Protein AF-A0A359MNS1-F1 (afdb_monomer)

Radius of gyration: 22.02 Å; Cα contacts (8 Å, |Δi|>4): 46; chains: 1; bounding box: 64×34×55 Å

Mean predicted aligned error: 11.25 Å

Nearest PDB structures (foldseek):
  8p1q-assembly1_B-2  TM=3.328E-01  e=8.290E+00  Homo sapiens

Foldseek 3Di:
DDDPVVVVVVCCCVPPVVVVCQLVVLVVCLVVVVVVLQDQPVCVVVPPDLVPHRLNVVLVVQVVVCPPDDDDRPDDPVVSVVSVVVSCVVNVVSVVVSCVSNVD

Sequence (104 aa):
MIVNTAFLEKIIFFKIYLPISKPGIATVFFVEYVAKWNSIMLPATLITDQNKYTLPLMLKAMIMQDDSTSGAALAPDNAVMAAIVISTIPLLLIYIFAQRFLLA

pLDDT: mean 73.05, std 11.66, range [42.16, 87.81]

Structure (mmCIF, N/CA/C/O backbone):
data_AF-A0A359MNS1-F1
#
_entry.id   AF-A0A359MNS1-F1
#
loop_
_atom_site.group_PDB
_atom_site.id
_atom_site.type_symbol
_atom_site.label_atom_id
_atom_site.label_alt_id
_atom_site.label_comp_id
_atom_site.label_asym_id
_atom_site.label_entity_id
_atom_site.label_seq_id
_atom_site.pdbx_PDB_ins_code
_atom_site.Cartn_x
_atom_site.Cartn_y
_atom_site.Cartn_z
_atom_site.occupancy
_atom_site.B_iso_or_equiv
_atom_site.auth_seq_id
_atom_site.auth_comp_id
_atom_site.auth_asym_id
_atom_site.auth_atom_id
_atom_site.pdbx_PDB_model_num
ATOM 1 N N . MET A 1 1 ? -36.948 -8.705 31.608 1.00 43.94 1 MET A N 1
ATOM 2 C CA . MET A 1 1 ? -36.570 -8.131 30.299 1.00 43.94 1 MET A CA 1
ATOM 3 C C . MET A 1 1 ? -35.057 -8.258 30.162 1.00 43.94 1 MET A C 1
ATOM 5 O O . MET A 1 1 ? -34.333 -7.372 30.588 1.00 43.94 1 MET A O 1
ATOM 9 N N . ILE A 1 2 ? -34.572 -9.416 29.706 1.00 52.59 2 ILE A N 1
ATOM 10 C CA . ILE A 1 2 ? -33.131 -9.667 29.550 1.00 52.59 2 ILE A CA 1
ATOM 11 C C . ILE A 1 2 ? -32.758 -9.122 28.176 1.00 52.59 2 ILE A C 1
ATOM 13 O O . ILE A 1 2 ? -32.985 -9.771 27.158 1.00 52.59 2 ILE A O 1
ATOM 17 N N . VAL A 1 3 ? -32.282 -7.879 28.138 1.00 62.03 3 VAL A N 1
ATOM 18 C CA . VAL A 1 3 ? -31.669 -7.339 26.925 1.00 62.03 3 VAL A CA 1
ATOM 19 C C . VAL A 1 3 ? -30.424 -8.180 26.662 1.00 62.03 3 VAL A C 1
ATOM 21 O O . VAL A 1 3 ? -29.585 -8.337 27.542 1.00 62.03 3 VAL A O 1
ATOM 24 N N . ASN A 1 4 ? -30.354 -8.778 25.475 1.00 63.53 4 ASN A N 1
ATOM 25 C CA . ASN A 1 4 ? -29.265 -9.649 25.050 1.00 63.53 4 ASN A CA 1
ATOM 26 C C . ASN A 1 4 ? -27.935 -8.872 25.086 1.00 63.53 4 ASN A C 1
ATOM 28 O O . ASN A 1 4 ? -27.643 -8.074 24.192 1.00 63.53 4 ASN A O 1
ATOM 32 N N . THR A 1 5 ? -27.154 -9.081 26.146 1.00 69.69 5 THR A N 1
ATOM 33 C CA . THR A 1 5 ? -25.893 -8.379 26.428 1.00 69.69 5 THR A CA 1
ATOM 34 C C . THR A 1 5 ? -24.879 -8.551 25.298 1.00 69.69 5 THR A C 1
ATOM 36 O O . THR A 1 5 ? -24.227 -7.584 24.914 1.00 69.69 5 THR A O 1
ATOM 39 N N . ALA A 1 6 ? -24.855 -9.720 24.652 1.00 70.56 6 ALA A N 1
ATOM 40 C CA . ALA A 1 6 ? -23.965 -10.005 23.526 1.00 70.56 6 ALA A CA 1
ATOM 41 C C . ALA A 1 6 ? -24.253 -9.140 22.280 1.00 70.56 6 ALA A C 1
ATOM 43 O O . ALA A 1 6 ? -23.360 -8.878 21.470 1.00 70.56 6 ALA A O 1
ATOM 44 N N . PHE A 1 7 ? -25.494 -8.673 22.101 1.00 72.75 7 PHE A N 1
ATOM 45 C CA . PHE A 1 7 ? -25.835 -7.766 21.001 1.00 72.75 7 PHE A CA 1
ATOM 46 C C . PHE A 1 7 ? -25.356 -6.333 21.280 1.00 72.75 7 PHE A C 1
ATOM 48 O O . PHE A 1 7 ? -24.844 -5.665 20.380 1.00 72.75 7 PHE A O 1
ATOM 55 N N . LEU A 1 8 ? -25.455 -5.883 22.536 1.00 77.12 8 LEU A N 1
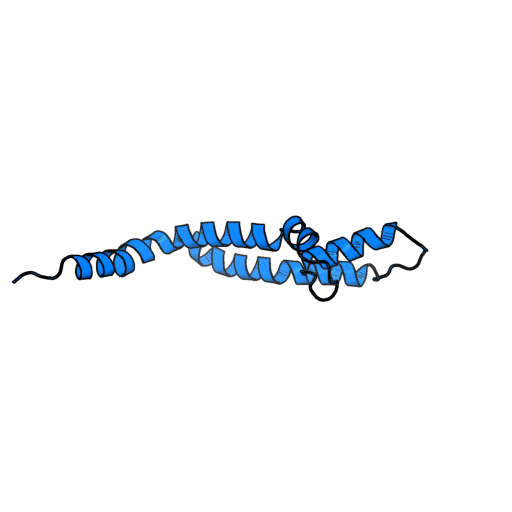ATOM 56 C CA . LEU A 1 8 ? -24.949 -4.577 22.967 1.00 77.12 8 LEU A CA 1
ATOM 57 C C . LEU A 1 8 ? -23.421 -4.504 22.868 1.00 77.12 8 LEU A C 1
ATOM 59 O O . LEU A 1 8 ? -22.899 -3.513 22.361 1.00 77.12 8 LEU A O 1
ATOM 63 N N . GLU A 1 9 ? -22.715 -5.566 23.261 1.00 81.62 9 GLU A N 1
ATOM 64 C CA . GLU A 1 9 ? -21.252 -5.661 23.158 1.00 81.62 9 GLU A CA 1
ATOM 65 C C . GLU A 1 9 ? -20.759 -5.470 21.717 1.00 81.62 9 GLU A C 1
ATOM 67 O O . GLU A 1 9 ? -19.857 -4.667 21.465 1.00 81.62 9 GLU A O 1
ATOM 72 N N . LYS A 1 10 ? -21.401 -6.132 20.743 1.00 82.62 10 LYS A N 1
ATOM 73 C CA . LYS A 1 10 ? -21.067 -5.957 19.319 1.00 82.62 10 LYS A CA 1
ATOM 74 C C . LYS A 1 10 ? -21.315 -4.528 18.839 1.00 82.62 10 LYS A C 1
ATOM 76 O O . LYS A 1 10 ? -20.482 -3.983 18.116 1.00 82.62 10 LYS A O 1
ATOM 81 N N . ILE A 1 11 ? -22.425 -3.902 19.239 1.00 85.12 11 ILE A N 1
ATOM 82 C CA . ILE A 1 11 ? -22.717 -2.511 18.855 1.00 85.12 11 ILE A CA 1
ATOM 83 C C . ILE A 1 11 ? -21.670 -1.564 19.440 1.00 85.12 11 ILE A C 1
ATOM 85 O O . ILE A 1 11 ? -21.159 -0.713 18.717 1.00 85.12 11 ILE A O 1
ATOM 89 N N . ILE A 1 12 ? -21.322 -1.717 20.718 1.00 83.75 12 ILE A N 1
ATOM 90 C CA . ILE A 1 12 ? -20.311 -0.887 21.385 1.00 83.75 12 ILE A CA 1
ATOM 91 C C . ILE A 1 12 ? -18.957 -1.040 20.682 1.00 83.75 12 ILE A C 1
ATOM 93 O O . ILE A 1 12 ? -18.315 -0.043 20.349 1.00 83.75 12 ILE A O 1
ATOM 97 N N . PHE A 1 13 ? -18.549 -2.270 20.370 1.00 84.50 13 PHE A N 1
ATOM 98 C CA . PHE A 1 13 ? -17.293 -2.527 19.670 1.00 84.50 13 PHE A CA 1
ATOM 99 C C . PHE A 1 13 ? -17.245 -1.868 18.280 1.00 84.50 13 PHE A C 1
ATOM 101 O O . PHE A 1 13 ? -16.343 -1.080 17.996 1.00 84.50 13 PHE A O 1
ATOM 108 N N . PHE A 1 14 ? -18.235 -2.124 17.420 1.00 85.69 14 PHE A N 1
ATOM 109 C CA . PHE A 1 14 ? -18.225 -1.621 16.039 1.00 85.69 14 PHE A CA 1
ATOM 110 C C . PHE A 1 14 ? -18.556 -0.127 15.917 1.00 85.69 14 PHE A C 1
ATOM 112 O O . PHE A 1 14 ? -18.139 0.514 14.952 1.00 85.69 14 PHE A O 1
ATOM 119 N N . LYS A 1 15 ? -19.310 0.439 16.866 1.00 81.56 15 LYS A N 1
ATOM 120 C CA . LYS A 1 15 ? -19.821 1.816 16.782 1.00 81.56 15 LYS A CA 1
ATOM 121 C C . LYS A 1 15 ? -19.040 2.813 17.636 1.00 81.56 15 LYS A C 1
ATOM 123 O O . LYS A 1 15 ? -19.117 4.003 17.351 1.00 81.56 15 LYS A O 1
ATOM 128 N N . ILE A 1 16 ? -18.298 2.351 18.646 1.00 81.06 16 ILE A N 1
ATOM 129 C CA . ILE A 1 16 ? -17.511 3.208 19.547 1.00 81.06 16 ILE A CA 1
ATOM 130 C C . ILE A 1 16 ? -16.019 2.890 19.412 1.00 81.06 16 ILE A C 1
ATOM 132 O O . ILE A 1 16 ? -15.262 3.751 18.977 1.00 81.06 16 ILE A O 1
ATOM 136 N N . TYR A 1 17 ? -15.589 1.655 19.690 1.00 83.19 17 TYR A N 1
ATOM 137 C CA . TYR A 1 17 ? -14.158 1.312 19.666 1.00 83.19 17 TYR A CA 1
ATOM 138 C C . TYR A 1 17 ? -13.551 1.361 18.256 1.00 83.19 17 TYR A C 1
ATOM 140 O O . TYR A 1 17 ? -12.541 2.030 18.043 1.00 83.19 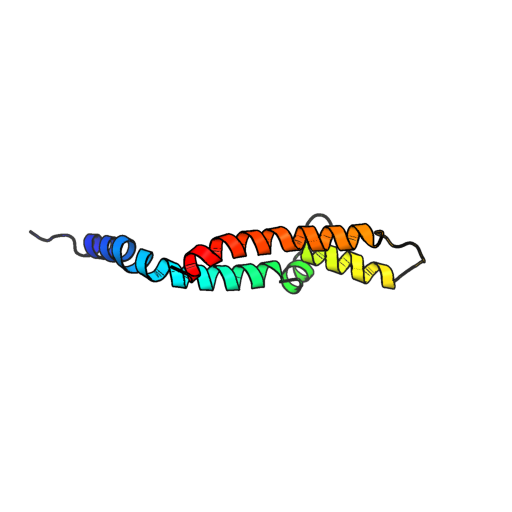17 TYR A O 1
ATOM 148 N N . LEU A 1 18 ? -14.189 0.722 17.269 1.00 83.56 18 LEU A N 1
ATOM 149 C CA . LEU A 1 18 ? -13.697 0.682 15.888 1.00 83.56 18 LEU A CA 1
ATOM 150 C C . LEU A 1 18 ? -13.461 2.082 15.273 1.00 83.56 18 LEU A C 1
ATOM 152 O O . LEU A 1 18 ? -12.391 2.289 14.700 1.00 83.56 18 LEU A O 1
ATOM 156 N N . PRO A 1 19 ? -14.388 3.064 15.356 1.00 79.81 19 PRO A N 1
ATOM 157 C CA . PRO A 1 19 ? -14.148 4.389 14.794 1.00 79.81 19 PRO A CA 1
ATOM 158 C C . PRO A 1 19 ? -13.082 5.198 15.530 1.00 79.81 19 PRO A C 1
ATOM 160 O O . PRO A 1 19 ? -12.380 5.959 14.872 1.00 79.81 19 PRO A O 1
ATOM 163 N N . ILE A 1 20 ? -12.929 5.020 16.844 1.00 81.62 20 ILE A N 1
ATOM 164 C CA . ILE A 1 20 ? -11.888 5.701 17.630 1.00 81.62 20 ILE A CA 1
ATOM 165 C C . ILE A 1 20 ? -10.500 5.145 17.285 1.00 81.62 20 ILE A C 1
ATOM 167 O O . ILE A 1 20 ? -9.522 5.886 17.256 1.00 81.62 20 ILE A O 1
ATOM 171 N N . SER A 1 21 ? -10.407 3.855 16.954 1.00 85.25 21 SER A N 1
ATOM 172 C CA . SER A 1 21 ? -9.158 3.226 16.516 1.00 85.25 21 SER A CA 1
ATOM 173 C C . SER A 1 21 ? -8.836 3.430 15.031 1.00 85.25 21 SER A C 1
ATOM 175 O O . SER A 1 21 ? -7.746 3.047 14.613 1.00 85.25 21 SER A O 1
ATOM 177 N N . LYS A 1 22 ? -9.719 4.042 14.223 1.00 80.06 22 LYS A N 1
ATOM 178 C CA . LYS A 1 22 ? -9.471 4.327 12.792 1.00 80.06 22 LYS A CA 1
ATOM 179 C C . LYS A 1 22 ? -8.109 4.976 12.502 1.00 80.06 22 LYS A C 1
ATOM 181 O O . LYS A 1 22 ? -7.432 4.453 11.619 1.00 80.06 22 LYS A O 1
ATOM 186 N N . PRO A 1 23 ? -7.673 6.047 13.199 1.00 80.19 23 PRO A N 1
ATOM 187 C CA . PRO A 1 23 ? -6.357 6.639 12.946 1.00 80.19 23 PRO A CA 1
ATOM 188 C C . PRO A 1 23 ? -5.214 5.663 13.262 1.00 80.19 23 PRO A C 1
ATOM 190 O O . PRO A 1 23 ? -4.291 5.523 12.468 1.00 80.19 23 PRO A O 1
ATOM 193 N N . GLY A 1 24 ? -5.305 4.903 14.360 1.00 83.38 24 GLY A N 1
ATOM 194 C C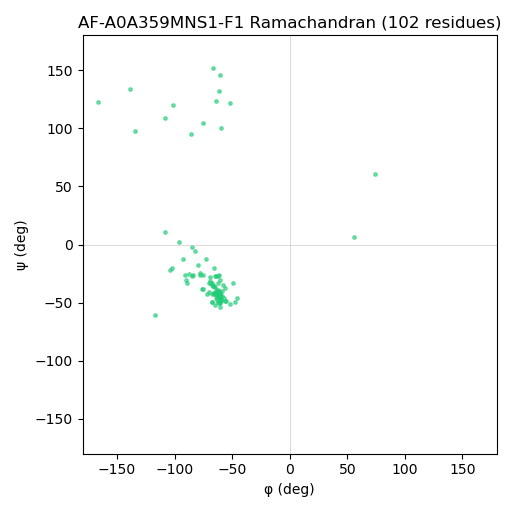A . GLY A 1 24 ? -4.294 3.898 14.713 1.00 83.38 24 GLY A CA 1
ATOM 195 C C . GLY A 1 24 ? -4.211 2.744 13.706 1.00 83.38 24 GLY A C 1
ATOM 196 O O . GLY A 1 24 ? -3.120 2.348 13.299 1.00 83.38 24 GLY A O 1
ATOM 197 N N . ILE A 1 25 ? -5.363 2.241 13.253 1.00 84.69 25 ILE A N 1
ATOM 198 C CA . ILE A 1 25 ? -5.446 1.193 12.225 1.00 84.69 25 ILE A CA 1
ATOM 199 C C . ILE A 1 25 ? -4.881 1.703 10.895 1.00 84.69 25 ILE A C 1
ATOM 201 O O . ILE A 1 25 ? -4.169 0.961 10.223 1.00 84.69 25 ILE A O 1
ATOM 205 N N . ALA A 1 26 ? -5.147 2.962 10.531 1.00 83.81 26 ALA A N 1
ATOM 206 C CA . ALA A 1 26 ? -4.610 3.570 9.316 1.00 83.81 26 ALA A CA 1
ATOM 207 C C . ALA A 1 26 ? -3.074 3.630 9.336 1.00 83.81 26 ALA A C 1
ATOM 209 O O . ALA A 1 26 ? -2.443 3.278 8.339 1.00 83.81 26 ALA A O 1
ATOM 210 N N . THR A 1 27 ? -2.467 3.993 10.471 1.00 84.62 27 THR A N 1
ATOM 211 C CA . THR A 1 27 ? -1.003 4.008 10.631 1.00 84.62 27 THR A CA 1
ATOM 212 C C . THR A 1 27 ? -0.399 2.618 10.464 1.00 84.62 27 THR A C 1
ATOM 214 O O . THR A 1 27 ? 0.540 2.443 9.689 1.00 84.62 27 THR A O 1
ATOM 217 N N . VAL A 1 28 ? -0.947 1.614 11.156 1.00 87.81 28 VAL A N 1
ATOM 218 C CA . VAL A 1 28 ? -0.449 0.231 11.066 1.00 87.81 28 VAL A CA 1
ATOM 219 C C . VAL A 1 28 ? -0.609 -0.307 9.644 1.00 87.81 28 VAL A C 1
ATOM 221 O O . VAL A 1 28 ? 0.332 -0.877 9.094 1.00 87.81 28 VAL A O 1
ATOM 224 N N . PHE A 1 29 ? -1.767 -0.072 9.023 1.00 86.50 29 PHE A N 1
ATOM 225 C C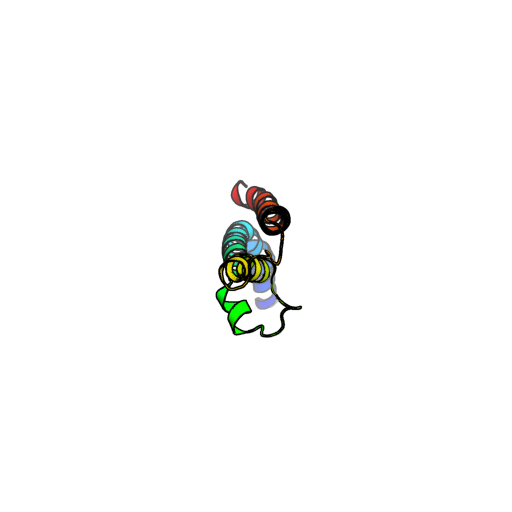A . PHE A 1 29 ? -2.026 -0.455 7.638 1.00 86.50 29 PHE A CA 1
ATOM 226 C C . PHE A 1 29 ? -1.031 0.192 6.670 1.00 86.50 29 PHE A C 1
ATOM 228 O O . PHE A 1 29 ? -0.499 -0.493 5.802 1.00 86.50 29 PHE A O 1
ATOM 235 N N . PHE A 1 30 ? -0.748 1.487 6.830 1.00 84.94 30 PHE A N 1
ATOM 236 C CA . PHE A 1 30 ? 0.208 2.206 5.991 1.00 84.94 30 PHE A CA 1
ATOM 237 C C . PHE A 1 30 ? 1.616 1.614 6.105 1.00 84.94 30 PHE A C 1
ATOM 239 O O . PHE A 1 30 ? 2.232 1.297 5.088 1.00 84.94 30 PHE A O 1
ATOM 246 N N . VAL A 1 31 ? 2.112 1.430 7.332 1.00 85.38 31 VAL A N 1
ATOM 247 C CA . VAL A 1 31 ? 3.456 0.882 7.572 1.00 85.38 31 VAL A CA 1
ATOM 248 C C . VAL A 1 31 ? 3.580 -0.522 6.980 1.00 85.38 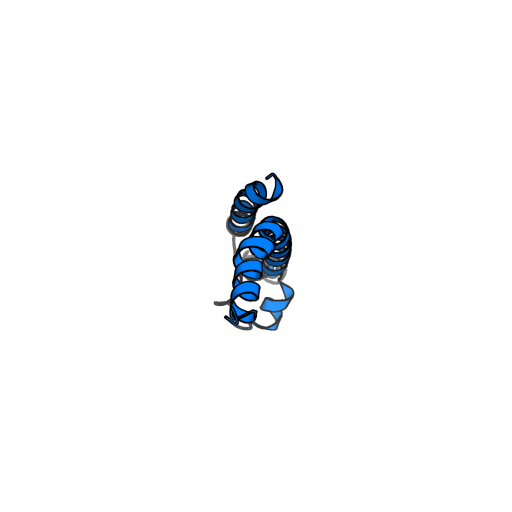31 VAL A C 1
ATOM 250 O O . VAL A 1 31 ? 4.543 -0.802 6.264 1.00 85.38 31 VAL A O 1
ATOM 253 N N . GLU A 1 32 ? 2.582 -1.379 7.203 1.00 87.81 32 GLU A N 1
ATOM 254 C CA . GLU A 1 32 ? 2.571 -2.739 6.659 1.00 87.81 32 GLU A CA 1
ATOM 255 C 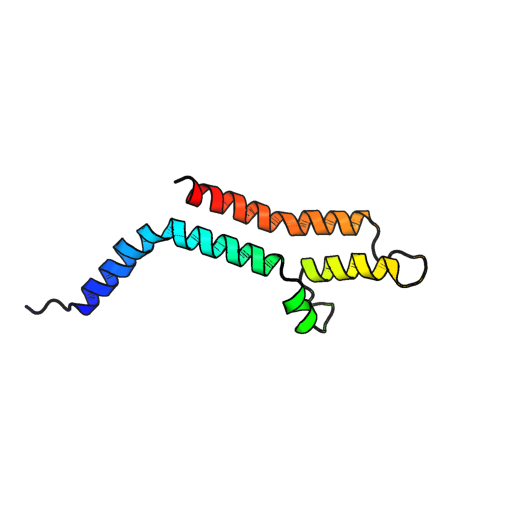C . GLU A 1 32 ? 2.478 -2.734 5.126 1.00 87.81 32 GLU A C 1
ATOM 257 O O . GLU A 1 32 ? 3.200 -3.475 4.458 1.00 87.81 32 GLU A O 1
ATOM 262 N N . TYR A 1 33 ? 1.646 -1.866 4.541 1.00 85.75 33 TYR A N 1
ATOM 263 C CA . TYR A 1 33 ? 1.522 -1.728 3.089 1.00 85.75 33 TYR A CA 1
ATOM 264 C C . TYR A 1 33 ? 2.856 -1.339 2.449 1.00 85.75 33 TYR A C 1
ATOM 266 O O . TYR A 1 33 ? 3.293 -1.984 1.496 1.00 85.75 33 TYR A O 1
ATOM 274 N N . VAL A 1 34 ? 3.536 -0.329 2.997 1.00 83.94 34 VAL A N 1
ATOM 275 C CA . VAL A 1 34 ? 4.855 0.107 2.516 1.00 83.94 34 VAL A CA 1
ATOM 276 C C . VAL A 1 34 ? 5.877 -1.022 2.661 1.00 83.94 34 VAL A C 1
ATOM 278 O O . VAL A 1 34 ? 6.646 -1.268 1.729 1.00 83.94 34 VAL A O 1
ATOM 281 N N . ALA A 1 35 ? 5.870 -1.748 3.781 1.00 83.31 35 ALA A N 1
ATOM 282 C CA . ALA A 1 35 ? 6.776 -2.873 4.005 1.00 83.31 35 ALA A CA 1
ATOM 283 C C . ALA A 1 35 ? 6.554 -4.011 2.993 1.00 83.31 35 ALA A C 1
ATOM 285 O O . ALA A 1 35 ? 7.520 -4.547 2.447 1.00 83.31 35 ALA A O 1
ATOM 286 N N . LYS A 1 36 ? 5.296 -4.362 2.696 1.00 82.69 36 LYS A N 1
ATOM 287 C CA . LYS A 1 36 ? 4.956 -5.388 1.693 1.00 82.69 36 LYS A CA 1
ATOM 288 C C . LYS A 1 36 ? 5.251 -4.921 0.273 1.00 82.69 36 LYS A C 1
ATOM 290 O O . LYS A 1 36 ? 5.794 -5.705 -0.500 1.00 82.69 36 LYS A O 1
ATOM 295 N N . TRP A 1 37 ? 4.949 -3.664 -0.054 1.00 82.94 37 TRP A N 1
ATOM 296 C CA . TRP A 1 37 ? 5.221 -3.086 -1.372 1.00 82.94 37 TRP A CA 1
ATOM 297 C C . TRP A 1 37 ? 6.718 -3.064 -1.685 1.00 82.94 37 TRP A C 1
ATOM 299 O O . TRP A 1 37 ? 7.114 -3.383 -2.798 1.00 82.94 37 TRP A O 1
ATOM 309 N N . ASN A 1 38 ? 7.564 -2.764 -0.697 1.00 79.44 38 ASN A N 1
ATOM 310 C CA . ASN A 1 38 ? 9.021 -2.788 -0.856 1.00 79.44 38 ASN A CA 1
ATOM 311 C C . ASN A 1 38 ? 9.640 -4.183 -0.660 1.00 79.44 38 ASN A C 1
ATOM 313 O O . ASN A 1 38 ? 10.854 -4.347 -0.796 1.00 79.44 38 ASN A O 1
ATOM 317 N N . SER A 1 39 ? 8.846 -5.204 -0.327 1.00 79.06 39 SER A N 1
ATOM 318 C CA . SER A 1 39 ? 9.377 -6.541 -0.073 1.00 79.06 39 SER A CA 1
ATOM 319 C C . SER A 1 39 ? 9.756 -7.231 -1.381 1.00 79.06 39 SER A C 1
ATOM 321 O O . SER A 1 39 ? 8.907 -7.719 -2.123 1.00 79.06 39 SER A O 1
ATOM 323 N N . ILE A 1 40 ? 11.059 -7.306 -1.646 1.00 74.81 40 ILE A N 1
ATOM 324 C CA . ILE A 1 40 ? 11.609 -8.006 -2.815 1.00 74.81 40 ILE A CA 1
ATOM 325 C C . ILE A 1 40 ? 11.907 -9.478 -2.491 1.00 74.81 40 ILE A C 1
ATOM 327 O O . ILE A 1 40 ? 11.803 -10.345 -3.354 1.00 74.81 40 ILE A O 1
ATOM 331 N N . MET A 1 41 ? 12.246 -9.782 -1.235 1.00 71.25 41 MET A N 1
ATOM 332 C CA . MET A 1 41 ? 12.723 -11.106 -0.822 1.00 71.25 41 MET A CA 1
ATOM 333 C C . MET A 1 41 ? 11.636 -12.185 -0.911 1.00 71.25 41 MET A C 1
ATOM 335 O O . MET A 1 41 ? 11.886 -13.287 -1.393 1.00 71.25 41 MET A O 1
ATOM 339 N N . LEU A 1 42 ? 10.413 -11.857 -0.486 1.00 73.81 42 LEU A N 1
ATOM 340 C CA . LEU A 1 42 ? 9.289 -12.791 -0.490 1.00 73.81 42 LEU A CA 1
ATOM 341 C C . LEU A 1 42 ? 8.881 -13.214 -1.918 1.00 73.81 42 LEU A C 1
ATOM 343 O O . LEU A 1 42 ? 8.846 -14.418 -2.181 1.00 73.81 42 LEU A O 1
ATOM 347 N N . PRO A 1 43 ? 8.637 -12.285 -2.869 1.00 65.69 43 PRO A N 1
ATOM 348 C CA . PRO A 1 43 ? 8.309 -12.664 -4.240 1.00 65.69 43 PRO A CA 1
ATOM 349 C C . PRO A 1 43 ? 9.497 -13.294 -4.973 1.00 65.69 43 PRO A C 1
ATOM 351 O O . PRO A 1 43 ? 9.276 -14.234 -5.722 1.00 65.69 43 PRO A O 1
ATOM 354 N N . ALA A 1 44 ? 10.743 -12.873 -4.719 1.00 67.06 44 ALA A N 1
ATOM 355 C CA . ALA A 1 44 ? 11.917 -13.494 -5.347 1.00 67.06 44 ALA A CA 1
ATOM 356 C C . ALA A 1 44 ? 12.067 -14.985 -5.003 1.00 67.06 44 ALA A C 1
ATOM 358 O O . ALA A 1 44 ? 12.605 -15.749 -5.794 1.00 67.06 44 ALA A O 1
ATOM 359 N N . THR A 1 45 ? 11.609 -15.389 -3.814 1.00 68.88 45 THR A N 1
ATOM 360 C CA . THR A 1 45 ? 11.729 -16.776 -3.342 1.00 68.88 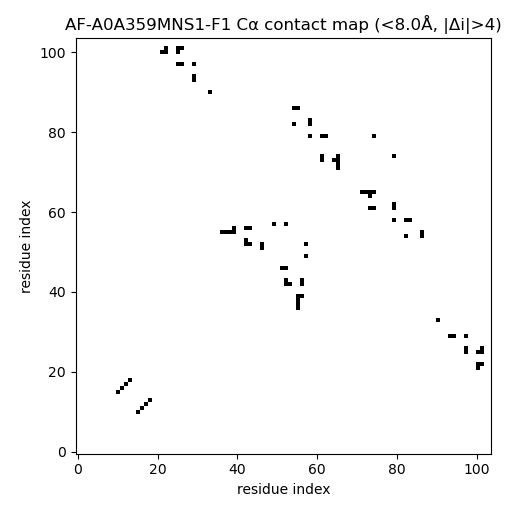45 THR A CA 1
ATOM 361 C C . THR A 1 45 ? 10.525 -17.627 -3.753 1.00 68.88 45 THR A C 1
ATO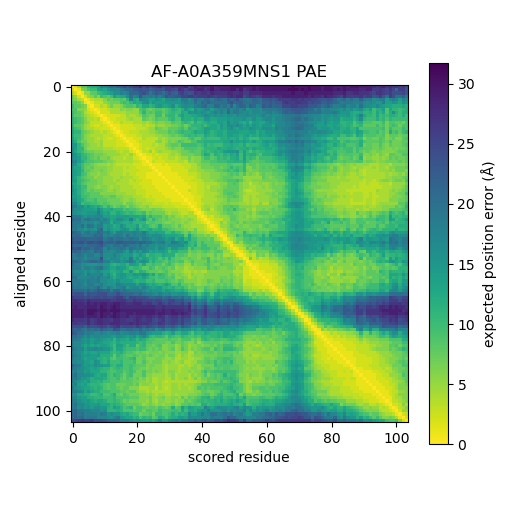M 363 O O . THR A 1 45 ? 10.667 -18.819 -4.005 1.00 68.88 45 THR A O 1
ATOM 366 N N . LEU A 1 46 ? 9.330 -17.029 -3.814 1.00 70.75 46 LEU A N 1
ATOM 367 C CA . LEU A 1 46 ? 8.078 -17.739 -4.103 1.00 70.75 46 LEU A CA 1
ATOM 368 C C . LEU A 1 46 ? 7.722 -17.776 -5.594 1.00 70.75 46 LEU A C 1
ATOM 370 O O . LEU A 1 46 ? 6.987 -18.664 -6.023 1.00 70.75 46 LEU A O 1
ATOM 374 N N . ILE A 1 47 ? 8.188 -16.802 -6.376 1.00 70.56 47 ILE A N 1
ATOM 375 C CA . ILE A 1 47 ? 7.815 -16.637 -7.779 1.00 70.56 47 ILE A CA 1
ATOM 376 C C . ILE A 1 47 ? 9.003 -17.016 -8.657 1.00 70.56 47 ILE A C 1
ATOM 378 O O . ILE A 1 47 ? 9.987 -16.291 -8.742 1.00 70.56 47 ILE A O 1
ATOM 382 N N . THR A 1 48 ? 8.879 -18.152 -9.340 1.00 62.53 48 THR A N 1
ATOM 383 C CA . THR A 1 48 ? 9.873 -18.657 -10.304 1.00 62.53 48 THR A CA 1
ATOM 384 C C . THR A 1 48 ? 9.577 -18.218 -11.745 1.00 62.53 48 THR A C 1
ATOM 386 O O . THR A 1 48 ? 10.414 -18.381 -12.624 1.00 62.53 48 THR A O 1
ATOM 389 N N . ASP A 1 49 ? 8.379 -17.682 -12.001 1.00 65.69 49 ASP A N 1
ATOM 390 C CA . ASP A 1 49 ? 7.885 -17.314 -13.332 1.00 65.69 49 ASP A CA 1
ATOM 391 C C . ASP A 1 49 ? 7.998 -15.797 -13.555 1.00 65.69 49 ASP A C 1
ATOM 393 O O . ASP A 1 49 ? 7.401 -15.003 -12.819 1.00 65.69 49 ASP A O 1
ATOM 397 N N . GLN A 1 50 ? 8.752 -15.394 -14.581 1.00 61.22 50 GLN A N 1
ATOM 398 C CA . GLN A 1 50 ? 9.080 -13.994 -14.880 1.00 61.22 50 GLN A CA 1
ATOM 399 C C . GLN A 1 50 ? 7.838 -13.142 -15.191 1.00 61.22 50 GLN A C 1
ATOM 401 O O . GLN A 1 50 ? 7.818 -11.949 -14.894 1.00 61.22 50 GLN A O 1
ATOM 406 N N . ASN A 1 51 ? 6.759 -13.756 -15.693 1.00 64.06 51 ASN A N 1
ATOM 407 C CA . ASN A 1 51 ? 5.497 -13.061 -15.987 1.00 64.06 51 ASN A CA 1
ATOM 408 C C . ASN A 1 51 ? 4.705 -12.659 -14.733 1.00 64.06 51 ASN A C 1
ATOM 410 O O . ASN A 1 51 ? 3.740 -11.901 -14.824 1.00 64.06 51 ASN A O 1
ATOM 414 N N . LYS A 1 52 ? 5.078 -13.182 -13.559 1.00 65.88 52 LYS A N 1
ATOM 415 C CA . LYS A 1 52 ? 4.415 -12.900 -12.276 1.00 65.88 52 LYS A CA 1
ATOM 416 C C . LYS A 1 52 ? 5.268 -12.029 -11.360 1.00 65.88 52 LYS A C 1
ATOM 418 O O . LYS A 1 52 ? 4.947 -11.887 -10.181 1.00 65.88 52 LYS A O 1
ATOM 423 N N . TYR A 1 53 ? 6.361 -11.464 -11.870 1.00 71.56 53 TYR A N 1
ATOM 424 C CA . TYR A 1 53 ? 7.209 -10.596 -11.070 1.00 71.56 53 TYR A CA 1
ATOM 425 C C . TYR A 1 53 ? 6.431 -9.370 -10.602 1.00 71.56 53 TYR A C 1
ATOM 427 O O . TYR A 1 53 ? 5.745 -8.693 -11.366 1.00 71.56 53 TYR A O 1
ATOM 435 N N . THR A 1 54 ? 6.544 -9.086 -9.309 1.00 75.88 54 THR A N 1
ATOM 436 C CA . THR A 1 54 ? 6.040 -7.838 -8.743 1.00 75.88 54 THR A CA 1
ATOM 437 C C . THR A 1 54 ? 6.864 -6.672 -9.302 1.00 75.88 54 THR A C 1
ATOM 439 O O . THR A 1 54 ? 8.043 -6.850 -9.615 1.00 75.88 54 THR A O 1
ATOM 442 N N . LEU A 1 55 ? 6.279 -5.469 -9.411 1.00 73.81 55 LEU A N 1
ATOM 443 C CA . LEU A 1 55 ? 6.987 -4.274 -9.912 1.00 73.81 55 LEU A CA 1
ATOM 444 C C . LEU A 1 55 ? 8.397 -4.089 -9.294 1.00 73.81 55 LEU A C 1
ATOM 446 O O . LEU A 1 55 ? 9.343 -3.885 -10.055 1.00 73.81 55 LEU A O 1
ATOM 450 N N . PRO A 1 56 ? 8.592 -4.219 -7.963 1.00 71.06 56 PRO A N 1
ATOM 451 C CA . PRO A 1 56 ? 9.910 -4.090 -7.335 1.00 71.06 56 PRO A CA 1
ATOM 452 C C . PRO A 1 56 ? 10.887 -5.212 -7.715 1.00 71.06 56 PRO A C 1
ATOM 454 O O . PRO A 1 56 ? 12.086 -4.974 -7.849 1.00 71.06 56 PRO A O 1
ATOM 457 N N . LEU A 1 57 ? 10.390 -6.442 -7.883 1.00 73.38 57 LEU A N 1
ATOM 458 C CA . LEU A 1 57 ? 11.210 -7.594 -8.258 1.00 73.38 57 LEU A CA 1
ATOM 459 C C . LEU A 1 57 ? 11.667 -7.498 -9.715 1.00 73.38 57 LEU A C 1
ATOM 461 O O . LEU A 1 57 ? 12.837 -7.742 -10.003 1.00 73.38 57 LEU A O 1
ATOM 465 N N . MET A 1 58 ? 10.763 -7.097 -10.611 1.00 72.38 58 MET A N 1
ATOM 466 C CA . MET A 1 58 ? 11.074 -6.866 -12.021 1.00 72.38 58 MET A CA 1
ATOM 467 C C . MET A 1 58 ? 12.116 -5.756 -12.173 1.00 72.38 58 MET A C 1
ATOM 469 O O . MET A 1 58 ? 13.110 -5.954 -12.863 1.00 72.38 58 MET A O 1
ATOM 473 N N . LEU A 1 59 ? 11.949 -4.641 -11.454 1.00 72.38 59 LEU A N 1
ATOM 474 C CA . LEU A 1 59 ? 12.928 -3.552 -11.411 1.00 72.38 59 LEU A CA 1
ATOM 475 C C . LEU A 1 59 ? 14.318 -4.028 -10.978 1.00 72.38 59 LEU A C 1
ATOM 477 O O . LEU A 1 59 ? 15.303 -3.749 -11.657 1.00 72.38 59 LEU A O 1
ATOM 481 N N . LYS A 1 60 ? 14.410 -4.793 -9.882 1.00 71.81 60 LYS A N 1
ATOM 482 C CA . LYS A 1 60 ? 15.688 -5.359 -9.424 1.00 71.81 60 LYS A CA 1
ATOM 483 C C . LYS A 1 60 ? 16.291 -6.311 -10.456 1.00 71.81 60 LYS A C 1
ATOM 485 O O . LYS A 1 60 ? 17.499 -6.291 -10.662 1.00 71.81 60 LYS A O 1
ATOM 490 N N . ALA A 1 61 ? 15.468 -7.139 -11.095 1.00 70.88 61 ALA A N 1
ATOM 491 C CA . ALA A 1 61 ? 15.922 -8.064 -12.124 1.00 70.88 61 ALA A CA 1
ATOM 492 C C . ALA A 1 61 ? 16.445 -7.338 -13.375 1.00 70.88 61 ALA A C 1
ATOM 494 O O . ALA A 1 61 ? 17.406 -7.825 -13.960 1.00 70.88 61 ALA A O 1
ATOM 495 N N . MET A 1 62 ? 15.852 -6.200 -13.759 1.00 68.88 62 MET A N 1
ATOM 496 C CA . MET A 1 62 ? 16.326 -5.362 -14.871 1.00 68.88 62 MET A CA 1
ATOM 497 C C . MET A 1 62 ? 17.681 -4.725 -14.539 1.00 68.88 62 MET A C 1
ATOM 499 O O . MET A 1 62 ? 18.626 -4.900 -15.296 1.00 68.88 62 MET A O 1
ATOM 503 N N . ILE A 1 63 ? 17.806 -4.101 -13.361 1.00 68.31 63 ILE A N 1
ATOM 504 C CA . ILE A 1 63 ? 19.048 -3.438 -12.922 1.00 68.31 63 ILE A CA 1
ATOM 505 C C . ILE A 1 63 ? 20.205 -4.440 -12.765 1.00 68.31 63 ILE A C 1
ATOM 507 O O . ILE A 1 63 ? 21.328 -4.150 -13.151 1.00 68.31 63 ILE A O 1
ATOM 511 N N . MET A 1 64 ? 19.955 -5.627 -12.196 1.00 65.31 64 MET A N 1
ATOM 512 C CA . MET A 1 64 ? 21.016 -6.619 -11.950 1.00 65.31 64 MET A CA 1
ATOM 513 C C . MET A 1 64 ? 21.444 -7.398 -13.205 1.00 65.31 64 MET A C 1
ATOM 515 O O . MET A 1 64 ? 22.549 -7.940 -13.230 1.00 65.31 64 MET A O 1
ATOM 519 N N . GLN A 1 65 ? 20.583 -7.511 -14.224 1.00 59.00 65 GLN A N 1
ATOM 520 C CA . GLN A 1 65 ? 20.928 -8.214 -15.467 1.00 59.00 65 GLN A CA 1
ATOM 521 C C . GLN A 1 65 ? 21.805 -7.375 -16.401 1.00 59.00 65 GLN A C 1
ATOM 523 O O . GLN A 1 65 ? 22.597 -7.967 -17.134 1.00 59.00 65 GLN A O 1
ATOM 528 N N . ASP A 1 66 ? 21.735 -6.043 -16.328 1.00 56.41 66 ASP A N 1
ATOM 529 C CA . ASP A 1 66 ? 22.610 -5.157 -17.110 1.00 56.41 66 ASP A CA 1
ATOM 530 C C . ASP A 1 66 ? 24.104 -5.350 -16.779 1.00 56.41 66 ASP A C 1
ATOM 532 O O . ASP A 1 66 ? 24.951 -5.183 -17.654 1.00 56.41 66 ASP A O 1
ATOM 536 N N . ASP A 1 67 ? 24.439 -5.805 -15.566 1.00 52.50 67 ASP A N 1
ATOM 537 C CA . ASP A 1 67 ? 25.831 -6.051 -15.156 1.00 52.50 67 ASP A CA 1
ATOM 538 C C . ASP A 1 67 ? 26.413 -7.387 -15.664 1.00 52.50 67 ASP A C 1
ATOM 540 O O . ASP A 1 67 ? 27.631 -7.580 -15.635 1.00 52.50 67 ASP A O 1
ATOM 544 N N . SER A 1 68 ? 25.584 -8.351 -16.090 1.00 50.06 68 SER A N 1
ATOM 545 C CA . SER A 1 68 ? 26.016 -9.761 -16.091 1.00 50.06 68 SER A CA 1
ATOM 546 C C . SER A 1 68 ? 26.396 -10.372 -17.437 1.00 50.06 68 SER A C 1
ATOM 548 O O . SER A 1 68 ? 27.118 -11.369 -17.426 1.00 50.06 68 SER A O 1
ATOM 550 N N . THR A 1 69 ? 25.977 -9.882 -18.608 1.00 48.34 69 THR A N 1
ATOM 551 C CA . THR A 1 69 ? 26.491 -10.451 -19.874 1.00 48.34 69 THR A CA 1
ATOM 552 C C . THR A 1 69 ? 26.180 -9.574 -21.088 1.00 48.34 69 THR A C 1
ATOM 554 O O . THR A 1 69 ? 25.026 -9.368 -21.441 1.00 48.34 69 THR A O 1
ATOM 557 N N . SER A 1 70 ? 27.234 -9.169 -21.801 1.00 42.16 70 SER A N 1
ATOM 558 C CA . SER A 1 70 ? 27.187 -8.871 -23.241 1.00 42.16 70 SER A CA 1
ATOM 559 C C . SER A 1 70 ? 26.514 -7.567 -23.695 1.00 42.16 70 SER A C 1
ATOM 561 O O . SER A 1 70 ? 25.614 -7.628 -24.517 1.00 42.16 70 SER A O 1
ATOM 563 N N . GLY A 1 71 ? 27.001 -6.392 -23.274 1.00 43.69 71 GLY A N 1
ATOM 564 C CA . GLY A 1 71 ? 27.024 -5.158 -24.098 1.00 43.69 71 GLY A CA 1
ATOM 565 C C . GLY A 1 71 ? 25.711 -4.618 -24.699 1.00 43.69 71 GLY A C 1
ATOM 566 O O . GLY A 1 71 ? 25.752 -3.670 -25.479 1.00 43.69 71 GLY A O 1
ATOM 567 N N . ALA A 1 72 ? 24.565 -5.193 -24.356 1.00 43.03 72 ALA A N 1
ATOM 568 C CA . ALA A 1 72 ? 23.242 -4.818 -24.809 1.00 43.03 72 ALA A CA 1
ATOM 569 C C . ALA A 1 72 ? 22.358 -4.805 -23.568 1.00 43.03 72 ALA A C 1
ATOM 571 O O . ALA A 1 72 ? 21.917 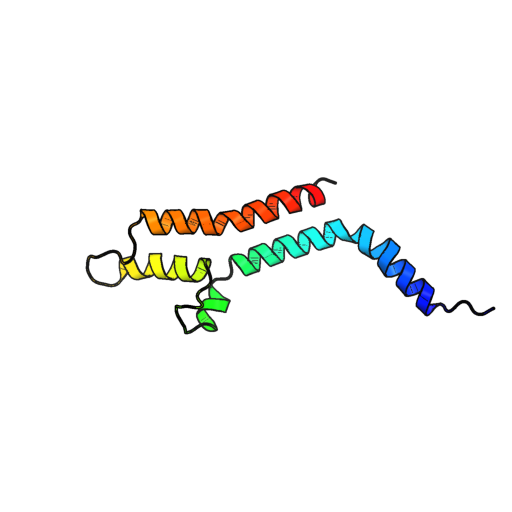-5.854 -23.104 1.00 43.03 72 ALA A O 1
ATOM 572 N N . ALA A 1 73 ? 22.158 -3.608 -23.016 1.00 52.31 73 ALA A N 1
ATOM 573 C CA . ALA A 1 73 ? 21.220 -3.400 -21.927 1.00 52.31 73 ALA A CA 1
ATOM 574 C C . ALA A 1 73 ? 19.864 -3.998 -22.332 1.00 52.31 73 ALA A C 1
ATOM 576 O O . ALA A 1 73 ? 19.310 -3.644 -23.380 1.00 52.31 73 ALA A O 1
ATOM 577 N N . LEU A 1 74 ? 19.349 -4.941 -21.539 1.00 53.97 74 LEU A N 1
ATOM 578 C CA . LEU A 1 74 ? 18.061 -5.595 -21.816 1.00 53.97 74 LEU A CA 1
ATOM 579 C C . LEU A 1 74 ? 16.906 -4.589 -21.716 1.00 53.97 74 LEU A C 1
ATOM 581 O O . LEU A 1 74 ? 15.838 -4.799 -22.295 1.00 53.97 74 LEU A O 1
ATOM 585 N N . ALA A 1 75 ? 17.137 -3.476 -21.018 1.00 57.12 75 ALA A N 1
ATOM 586 C CA . ALA A 1 75 ? 16.275 -2.317 -21.021 1.00 57.12 75 ALA A CA 1
ATOM 587 C C . ALA A 1 75 ? 17.123 -1.038 -21.068 1.00 57.12 75 ALA A C 1
ATOM 589 O O . ALA A 1 75 ? 18.070 -0.910 -20.302 1.00 57.12 75 ALA A O 1
ATOM 590 N N . PRO A 1 76 ? 16.794 -0.067 -21.930 1.00 65.31 76 PRO A N 1
ATOM 591 C CA . PRO A 1 76 ? 17.457 1.228 -21.891 1.00 65.31 76 PRO A CA 1
ATOM 592 C C . PRO A 1 76 ? 17.232 1.907 -20.527 1.00 65.31 76 PRO A C 1
ATOM 594 O O . PRO A 1 76 ? 16.157 1.774 -19.938 1.00 65.31 76 PRO A O 1
ATOM 597 N N . ASP A 1 77 ? 18.217 2.670 -20.038 1.00 69.56 77 ASP A N 1
ATOM 598 C CA . ASP A 1 77 ? 18.170 3.353 -18.728 1.00 69.56 77 ASP A CA 1
ATOM 599 C C . ASP A 1 77 ? 16.874 4.156 -18.514 1.00 69.56 77 ASP A C 1
ATOM 601 O O . ASP A 1 77 ? 16.332 4.238 -17.410 1.00 69.56 77 ASP A O 1
ATOM 605 N N . ASN A 1 78 ? 16.324 4.715 -19.596 1.00 72.75 78 ASN A N 1
ATOM 606 C CA . ASN A 1 78 ? 15.056 5.442 -19.582 1.00 72.75 78 ASN A CA 1
ATOM 607 C C . ASN A 1 78 ? 13.854 4.565 -19.167 1.00 72.75 78 ASN A C 1
ATOM 609 O O . ASN A 1 78 ? 12.946 5.059 -18.498 1.00 72.75 78 ASN A O 1
ATOM 613 N N . ALA A 1 79 ? 13.847 3.276 -19.507 1.00 70.69 79 ALA A N 1
ATOM 614 C CA . ALA A 1 79 ? 12.800 2.328 -19.151 1.00 70.69 79 ALA A CA 1
ATOM 615 C C . ALA A 1 79 ? 12.901 1.918 -17.677 1.00 70.69 79 ALA A C 1
ATOM 617 O O . ALA A 1 79 ? 11.877 1.832 -16.996 1.00 70.69 79 ALA A O 1
ATOM 618 N N . VAL A 1 80 ? 14.123 1.749 -17.158 1.00 73.69 80 VAL A N 1
ATOM 619 C CA . VAL A 1 80 ? 14.365 1.495 -15.728 1.00 73.69 80 VAL A CA 1
ATOM 620 C C . VAL A 1 80 ? 13.900 2.690 -14.894 1.00 73.69 80 VAL A C 1
ATOM 622 O O . VAL A 1 80 ? 13.135 2.522 -13.941 1.00 73.69 80 VAL A O 1
ATOM 625 N N . MET A 1 81 ? 14.272 3.912 -15.291 1.00 75.00 81 MET A N 1
ATOM 626 C CA . MET A 1 81 ? 13.825 5.131 -14.608 1.00 75.00 81 MET A CA 1
ATOM 627 C C . MET A 1 81 ? 12.303 5.314 -14.675 1.00 75.00 81 MET A C 1
ATOM 629 O O . MET A 1 81 ? 11.681 5.634 -13.660 1.00 75.00 81 MET A O 1
ATOM 633 N N . ALA A 1 82 ? 11.677 5.054 -15.827 1.00 77.25 82 ALA A N 1
ATOM 634 C CA . ALA A 1 82 ? 10.221 5.108 -15.960 1.00 77.25 82 ALA A CA 1
ATOM 635 C C . ALA A 1 82 ? 9.523 4.109 -15.023 1.00 77.25 82 ALA A C 1
ATOM 637 O O . ALA A 1 82 ? 8.550 4.458 -14.351 1.00 77.25 82 ALA A O 1
ATOM 638 N N . ALA A 1 83 ? 10.042 2.886 -14.915 1.00 77.81 83 ALA A N 1
ATOM 639 C CA . ALA A 1 83 ? 9.481 1.871 -14.035 1.00 77.81 83 ALA A CA 1
ATOM 640 C C . ALA A 1 83 ? 9.652 2.220 -12.538 1.00 77.81 83 ALA A C 1
ATOM 642 O O . ALA A 1 83 ? 8.742 1.950 -11.750 1.00 77.81 83 ALA A O 1
ATOM 643 N N . ILE A 1 84 ? 10.741 2.894 -12.138 1.00 80.00 84 ILE A N 1
ATOM 644 C CA . ILE A 1 84 ? 10.913 3.430 -10.770 1.00 80.00 84 ILE A CA 1
ATOM 645 C C . ILE A 1 84 ? 9.852 4.494 -10.464 1.00 80.00 84 ILE A C 1
ATOM 647 O O . ILE A 1 84 ? 9.219 4.455 -9.402 1.00 80.00 84 ILE A O 1
ATOM 651 N N . VAL A 1 85 ? 9.613 5.420 -11.400 1.00 82.88 85 VAL A N 1
ATOM 652 C CA . VAL A 1 85 ? 8.572 6.448 -11.248 1.00 82.88 85 VAL A CA 1
ATOM 653 C C . VAL A 1 85 ? 7.207 5.782 -11.078 1.00 82.88 85 VAL A C 1
ATOM 655 O O . VAL A 1 85 ? 6.503 6.080 -10.115 1.00 82.88 85 VAL A O 1
ATOM 658 N N . ILE A 1 86 ? 6.871 4.812 -11.933 1.00 83.06 86 ILE A N 1
ATOM 659 C CA . ILE A 1 86 ? 5.598 4.074 -11.876 1.00 83.06 86 ILE A CA 1
ATOM 660 C C . ILE A 1 86 ? 5.448 3.299 -10.558 1.00 83.06 86 ILE A C 1
ATOM 662 O O . ILE A 1 86 ? 4.372 3.313 -9.963 1.00 83.06 86 ILE A O 1
ATOM 666 N N . SER A 1 87 ? 6.521 2.678 -10.060 1.00 83.06 87 SER A N 1
ATOM 667 C CA . SER A 1 87 ? 6.536 1.974 -8.767 1.00 83.06 87 SER A CA 1
ATOM 668 C C . SER A 1 87 ? 6.303 2.910 -7.569 1.00 83.06 87 SER A C 1
ATOM 670 O O . SER A 1 87 ? 5.756 2.495 -6.544 1.00 83.06 87 SER A O 1
ATOM 672 N N . THR A 1 88 ? 6.662 4.191 -7.703 1.00 83.69 88 THR A N 1
ATOM 673 C CA . THR A 1 88 ? 6.510 5.208 -6.647 1.00 83.69 88 THR A CA 1
ATOM 674 C C . THR A 1 88 ? 5.103 5.822 -6.606 1.00 83.69 88 THR A C 1
ATOM 676 O O . THR A 1 88 ? 4.638 6.229 -5.540 1.00 83.69 88 THR A O 1
ATOM 679 N N . ILE A 1 89 ? 4.376 5.845 -7.730 1.00 87.38 89 ILE A N 1
ATOM 680 C CA . ILE A 1 89 ? 2.997 6.371 -7.823 1.00 87.38 89 ILE A CA 1
ATOM 681 C C . ILE A 1 89 ? 2.041 5.779 -6.767 1.00 87.38 89 ILE A C 1
ATOM 683 O O . ILE A 1 89 ? 1.384 6.558 -6.072 1.00 87.38 89 ILE A O 1
ATOM 687 N N . PRO A 1 90 ? 1.926 4.448 -6.592 1.00 83.56 90 PRO A N 1
ATOM 688 C CA . PRO A 1 90 ? 1.000 3.886 -5.611 1.00 83.56 90 PRO A CA 1
ATOM 689 C C . PRO A 1 90 ? 1.377 4.263 -4.174 1.00 83.56 90 PRO A C 1
ATOM 691 O O . PRO A 1 90 ? 0.489 4.563 -3.382 1.00 83.56 90 PRO A O 1
ATOM 694 N N . LEU A 1 91 ? 2.671 4.333 -3.839 1.00 84.12 91 LEU A N 1
ATOM 695 C CA . LEU A 1 91 ? 3.129 4.807 -2.526 1.00 84.12 91 LEU A CA 1
ATOM 696 C C . LEU A 1 91 ? 2.688 6.256 -2.264 1.00 84.12 91 LEU A C 1
ATOM 698 O O . LEU A 1 91 ? 2.189 6.554 -1.179 1.00 84.12 91 LEU A O 1
ATOM 702 N N . LEU A 1 92 ? 2.809 7.136 -3.265 1.00 85.62 92 LEU A N 1
ATOM 703 C CA . LEU A 1 92 ? 2.358 8.529 -3.175 1.00 85.62 92 LEU A CA 1
ATOM 704 C C . LEU A 1 92 ? 0.839 8.640 -3.005 1.00 85.62 92 LEU A C 1
ATOM 706 O O . LEU A 1 92 ? 0.373 9.427 -2.182 1.00 85.62 92 LEU A O 1
ATOM 710 N N . LEU A 1 93 ? 0.062 7.835 -3.734 1.00 86.25 93 LEU A N 1
ATOM 711 C CA . LEU A 1 93 ? -1.394 7.801 -3.577 1.00 86.25 93 LEU A CA 1
ATOM 712 C C . LEU A 1 93 ? -1.782 7.390 -2.154 1.00 86.25 93 LEU A C 1
ATOM 714 O O . LEU A 1 93 ? -2.543 8.105 -1.501 1.00 86.25 93 LEU A O 1
ATOM 718 N N . ILE A 1 94 ? -1.220 6.287 -1.646 1.00 83.38 94 ILE A N 1
ATOM 719 C CA . ILE A 1 94 ? -1.468 5.829 -0.272 1.00 83.38 94 ILE A CA 1
ATOM 720 C C . ILE A 1 94 ? -1.054 6.908 0.744 1.00 83.38 94 ILE A C 1
ATOM 722 O O . ILE A 1 94 ? -1.786 7.137 1.708 1.00 83.38 94 ILE A O 1
ATOM 726 N N . TYR A 1 95 ? 0.064 7.605 0.521 1.00 81.75 95 TYR A N 1
ATOM 727 C CA . TYR A 1 95 ? 0.510 8.697 1.388 1.00 81.75 95 TYR A CA 1
ATOM 728 C C . TYR A 1 95 ? -0.501 9.851 1.456 1.00 81.75 95 TYR A C 1
ATOM 730 O O . TYR A 1 95 ? -0.849 10.285 2.552 1.00 81.75 95 TYR A O 1
ATOM 738 N N . ILE A 1 96 ? -1.038 10.300 0.317 1.00 82.62 96 ILE A N 1
ATOM 739 C CA . ILE A 1 96 ? -2.052 11.370 0.270 1.00 82.62 96 ILE A CA 1
ATOM 740 C C . ILE A 1 96 ? -3.318 10.963 1.040 1.00 82.62 96 ILE A C 1
ATOM 742 O O . ILE A 1 96 ? -3.879 11.764 1.792 1.00 82.62 96 ILE A O 1
ATOM 746 N N . PHE A 1 97 ? -3.761 9.709 0.900 1.00 79.06 97 PHE A N 1
ATOM 747 C CA . PHE A 1 97 ? -4.900 9.200 1.669 1.00 79.06 97 PHE A CA 1
ATOM 748 C C . PHE A 1 97 ? -4.594 9.119 3.169 1.00 79.06 97 PHE A C 1
ATOM 750 O O . PHE A 1 97 ? -5.430 9.515 3.983 1.00 79.06 97 PHE A O 1
ATOM 757 N N . ALA A 1 98 ? -3.401 8.646 3.538 1.00 75.62 98 ALA A N 1
ATOM 758 C CA . ALA A 1 98 ? -2.980 8.511 4.929 1.00 75.62 98 ALA A CA 1
ATOM 759 C C . ALA A 1 98 ? -2.810 9.871 5.624 1.00 75.62 98 ALA A C 1
ATOM 761 O O . ALA A 1 98 ? -3.186 10.009 6.787 1.00 75.62 98 ALA A O 1
ATOM 762 N N . GLN A 1 99 ? -2.332 10.899 4.915 1.00 72.12 99 GLN A N 1
ATOM 763 C CA . GLN A 1 99 ? -2.139 12.247 5.455 1.00 72.12 99 GLN A CA 1
ATOM 764 C C . GLN A 1 99 ? -3.430 12.826 6.057 1.00 72.12 99 GLN A C 1
ATOM 766 O O . GLN A 1 99 ? -3.391 13.454 7.112 1.00 72.12 99 GLN A O 1
ATOM 771 N N . ARG A 1 100 ? -4.593 12.558 5.447 1.00 68.62 100 ARG A N 1
ATOM 772 C CA . ARG A 1 100 ? -5.893 13.004 5.976 1.00 68.62 100 ARG A CA 1
ATOM 773 C C . ARG A 1 100 ? -6.303 12.288 7.271 1.00 68.62 100 ARG A C 1
ATOM 775 O O . ARG A 1 100 ? -7.043 12.866 8.056 1.00 68.62 100 ARG A O 1
ATOM 782 N N . PHE A 1 101 ? -5.853 11.051 7.483 1.00 68.25 101 PHE A N 1
ATOM 783 C CA . PHE A 1 101 ? -6.130 10.279 8.703 1.00 68.25 101 PHE A CA 1
ATOM 784 C C . PHE A 1 101 ? -5.119 10.539 9.822 1.00 68.25 101 PHE A C 1
ATOM 786 O O . PHE A 1 101 ? -5.456 10.348 10.983 1.00 68.25 101 PHE A O 1
ATOM 793 N N . LEU A 1 102 ? -3.896 10.947 9.475 1.00 62.47 102 LEU A N 1
ATOM 794 C CA . LEU A 1 102 ? -2.830 11.248 10.432 1.00 62.47 102 LEU A CA 1
ATOM 795 C C . LEU A 1 102 ? -2.898 12.685 10.975 1.00 62.47 102 LEU A C 1
ATOM 797 O O . LEU A 1 102 ? -2.413 12.932 12.073 1.00 62.47 102 LEU A O 1
ATOM 801 N N . LEU A 1 103 ? -3.463 13.628 10.209 1.00 59.38 103 LEU A N 1
ATOM 802 C CA . LEU A 1 103 ? -3.578 15.047 10.583 1.00 59.38 103 LEU A CA 1
ATOM 803 C C . LEU A 1 103 ? -4.938 15.433 11.201 1.00 59.38 103 LEU A C 1
ATOM 805 O O . LEU A 1 103 ? -5.149 16.616 11.466 1.00 59.38 103 LEU A O 1
ATOM 809 N N . ALA A 1 104 ? -5.858 14.479 11.385 1.00 47.53 104 ALA A N 1
ATOM 810 C CA . ALA A 1 104 ? -7.198 14.697 11.942 1.00 47.53 104 ALA A CA 1
ATOM 811 C C . ALA A 1 104 ? -7.347 14.091 13.341 1.00 47.53 104 ALA A C 1
ATOM 813 O O . ALA A 1 104 ? -6.791 12.993 13.569 1.00 47.53 104 ALA A O 1
#

Secondary structure (DSSP, 8-state):
----HHHHHHHHIIIIIHHHTHHHHHHHHHHHHHHHHT--HHHHHH---GGG--HHHHHHHHHHHTTTSSS--SS-HHHHHHHHHHHHHHHHHHHHHHHHHH--

Solvent-accessible surface area (backbone atoms only — not comparable to full-atom values): 6226 Å² total; per-residue (Å²): 134,84,73,63,61,72,60,52,52,51,48,47,43,64,70,48,52,48,64,71,40,44,48,60,51,48,53,53,50,49,55,49,48,54,53,57,65,69,46,43,66,64,52,64,73,72,49,90,50,80,92,70,52,50,72,61,42,46,51,51,52,53,64,59,48,59,77,70,67,78,101,58,63,91,60,56,70,68,56,56,53,49,49,52,53,60,64,44,49,62,57,52,53,54,47,62,60,46,51,63,46,73,78,102